Protein AF-A0A2T3MUG6-F1 (afdb_monomer)

Secondary structure (DSSP, 8-state):
-HHHHHHHHHHHHHHHHHHHHHHHHHHHT-----S---HHHHHHHHHHHHHHHHHHHHHHHHHHHHHHHHHHHHHHHHHHHHHHHHHHHHHHHHHHHHHHHHHHHHHHHHHHHHHHHHHHTT-

Foldseek 3Di:
DVVVLVVLVVQLVVLVVVLVVLVVVLVVLPDDPDPDDDPVNVVVSVVVSVVSVVVNVVSVVSSVVSVVVSVVVVVVVVVVVVVVVVVVVVVVVVVVVVVVVVVVVVVVVVVVVVVVVVVVVVD

Solvent-accessible surface area (backbone atoms only — not comparable to full-atom values): 6765 Å² total; per-residue (Å²): 106,72,68,59,53,51,52,42,52,51,49,36,50,52,34,50,54,52,41,52,53,47,54,53,51,53,60,72,68,56,78,74,94,59,92,84,74,53,71,68,56,55,53,51,52,51,53,50,51,53,52,49,52,52,53,43,52,51,39,52,51,52,33,52,51,40,51,51,52,46,52,55,49,51,54,50,51,51,52,52,51,51,52,52,54,52,50,51,54,52,49,52,55,50,50,53,51,52,50,56,52,48,54,53,49,52,50,52,53,52,51,55,54,50,51,53,55,55,56,67,74,73,111

Organism: NCBI:txid266810

Radius of gyration: 36.21 Å; Cα contacts (8 Å, |Δi|>4): 30; chains: 1; bounding box: 80×15×104 Å

InterPro domains:
  IPR012823 Flagellar export FliJ [PF02050] (3-122)
  IPR053716 Flagellar assembly and chemotaxis effector [G3DSA:1.10.287.1700] (1-122)

Structure (mmCIF, N/CA/C/O backbone):
data_AF-A0A2T3MUG6-F1
#
_entry.id   AF-A0A2T3MUG6-F1
#
loop_
_atom_site.group_PDB
_atom_site.id
_atom_site.type_symbol
_atom_site.label_atom_id
_atom_site.label_alt_id
_atom_site.label_comp_id
_atom_site.label_asym_id
_atom_site.label_entity_id
_atom_site.label_seq_id
_atom_site.pdbx_PDB_ins_code
_atom_site.Cartn_x
_atom_site.Cartn_y
_atom_site.Cartn_z
_atom_site.occupancy
_atom_site.B_iso_or_equiv
_atom_site.auth_seq_id
_atom_site.auth_comp_id
_atom_site.auth_asym_id
_atom_site.auth_atom_id
_atom_site.pdbx_PDB_model_num
ATOM 1 N N . MET A 1 1 ? -5.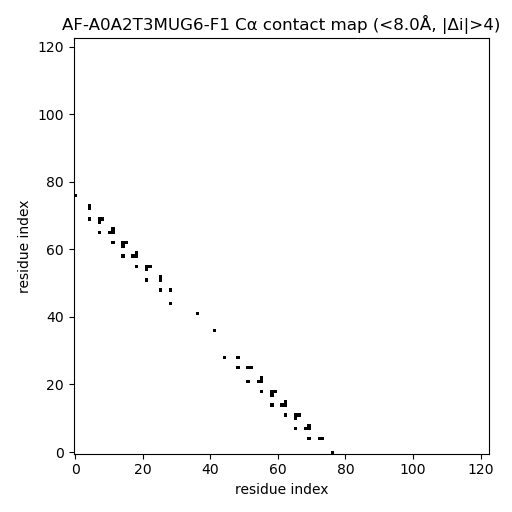132 8.750 6.781 1.00 71.25 1 MET A N 1
ATOM 2 C CA . MET A 1 1 ? -4.346 7.575 6.334 1.00 71.25 1 MET A CA 1
ATOM 3 C C . MET A 1 1 ? -4.869 6.972 5.032 1.00 71.25 1 MET A C 1
ATOM 5 O O . MET A 1 1 ? -4.059 6.776 4.142 1.00 71.25 1 MET A O 1
ATOM 9 N N . GLN A 1 2 ? -6.181 6.751 4.856 1.00 77.25 2 GLN A N 1
ATOM 10 C CA . GLN A 1 2 ? -6.727 6.249 3.576 1.00 77.25 2 GLN A CA 1
ATOM 11 C C . GLN A 1 2 ? -6.404 7.150 2.367 1.00 77.25 2 GLN A C 1
ATOM 13 O O . GLN A 1 2 ? -6.005 6.648 1.324 1.00 77.25 2 GLN A O 1
ATOM 18 N N . GLN A 1 3 ? -6.480 8.480 2.514 1.00 82.94 3 GLN A N 1
ATOM 19 C CA . GLN A 1 3 ? -6.079 9.411 1.444 1.00 82.94 3 GLN A CA 1
ATOM 20 C C . GLN A 1 3 ? -4.589 9.287 1.075 1.00 82.94 3 GLN A C 1
ATOM 22 O O . GLN A 1 3 ? -4.252 9.244 -0.102 1.00 82.94 3 GLN A O 1
ATOM 27 N N . GLN A 1 4 ? -3.703 9.160 2.070 1.00 84.62 4 GLN A N 1
ATOM 28 C CA . GLN A 1 4 ? -2.265 8.971 1.836 1.00 84.62 4 GLN A CA 1
ATOM 29 C C . GLN A 1 4 ? -1.962 7.613 1.183 1.00 84.62 4 GLN A C 1
ATOM 31 O O . GLN A 1 4 ? -1.118 7.533 0.300 1.00 84.62 4 GLN A O 1
ATOM 36 N N . GLN A 1 5 ? -2.677 6.548 1.561 1.00 87.69 5 GLN A N 1
ATOM 37 C CA . GLN A 1 5 ? -2.575 5.244 0.897 1.00 87.69 5 GLN A CA 1
ATOM 38 C C . GLN A 1 5 ? -2.986 5.336 -0.583 1.00 87.69 5 GLN A C 1
ATOM 40 O O . GLN A 1 5 ? -2.322 4.761 -1.442 1.00 87.69 5 GLN A O 1
ATOM 45 N N . GLY A 1 6 ? -4.044 6.096 -0.888 1.00 90.06 6 GLY A N 1
ATOM 46 C CA . GLY A 1 6 ? -4.467 6.369 -2.262 1.00 90.06 6 GLY A CA 1
ATOM 47 C C . GLY A 1 6 ? -3.392 7.085 -3.083 1.00 90.06 6 GLY A C 1
ATOM 48 O O . GLY A 1 6 ? -3.113 6.675 -4.205 1.00 90.06 6 GLY A O 1
ATOM 49 N N . GLN A 1 7 ? -2.739 8.095 -2.504 1.00 92.06 7 GLN A N 1
ATOM 50 C CA . GLN A 1 7 ? -1.643 8.823 -3.155 1.00 92.06 7 GLN A CA 1
ATOM 51 C C . GLN A 1 7 ? -0.436 7.921 -3.449 1.00 92.06 7 GLN A C 1
ATOM 53 O O . GLN A 1 7 ? 0.077 7.936 -4.566 1.00 92.06 7 GLN A O 1
ATOM 58 N N . ILE A 1 8 ? -0.022 7.089 -2.488 1.00 91.94 8 ILE A N 1
ATOM 59 C CA . ILE A 1 8 ? 1.104 6.160 -2.677 1.00 91.94 8 ILE A CA 1
ATOM 60 C C . ILE A 1 8 ? 0.766 5.113 -3.749 1.00 91.94 8 ILE A C 1
ATOM 62 O O . ILE A 1 8 ? 1.591 4.823 -4.610 1.00 91.94 8 ILE A O 1
ATOM 66 N N . ASN A 1 9 ? -0.462 4.584 -3.764 1.00 92.81 9 ASN A N 1
ATOM 67 C CA . ASN A 1 9 ? -0.904 3.665 -4.818 1.00 92.81 9 ASN A CA 1
ATOM 68 C C . ASN A 1 9 ? -0.866 4.308 -6.211 1.00 92.81 9 ASN A C 1
ATOM 70 O O . ASN A 1 9 ? -0.423 3.675 -7.169 1.00 92.81 9 ASN A O 1
ATOM 74 N N . GLN A 1 10 ? -1.301 5.565 -6.329 1.00 94.88 10 GLN A N 1
ATOM 75 C CA . GLN A 1 10 ? -1.215 6.310 -7.587 1.00 94.88 10 GLN A CA 1
ATOM 76 C C . GLN A 1 10 ? 0.239 6.504 -8.026 1.00 94.88 10 GLN A C 1
ATOM 78 O O . GLN A 1 10 ? 0.544 6.313 -9.201 1.00 94.88 10 GLN A O 1
ATOM 83 N N . GLN A 1 11 ? 1.144 6.816 -7.094 1.00 94.38 11 GLN A N 1
ATOM 84 C CA . GLN A 1 11 ? 2.575 6.920 -7.386 1.00 94.38 11 GLN A CA 1
ATOM 85 C C . GLN A 1 11 ? 3.165 5.589 -7.854 1.00 94.38 11 GLN A C 1
ATOM 87 O O . GLN A 1 11 ?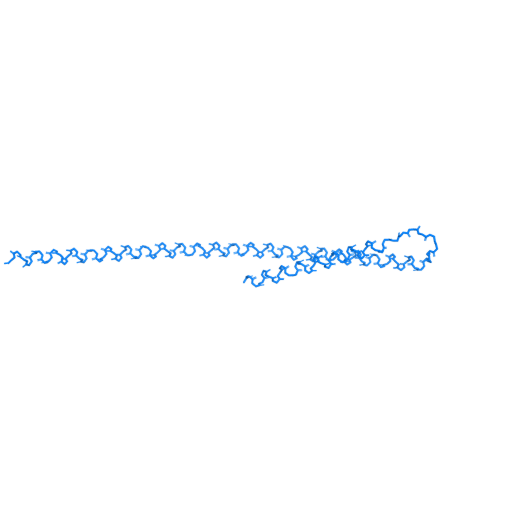 3.819 5.564 -8.891 1.00 94.38 11 GLN A O 1
ATOM 92 N N . VAL A 1 12 ? 2.891 4.475 -7.166 1.00 96.00 12 VAL A N 1
ATOM 93 C CA . VAL A 1 12 ? 3.349 3.139 -7.594 1.00 96.00 12 VAL A CA 1
ATOM 94 C C . VAL A 1 12 ? 2.874 2.833 -9.015 1.00 96.00 12 VAL A C 1
ATOM 96 O O . VAL A 1 12 ? 3.664 2.383 -9.845 1.00 96.00 12 VAL A O 1
ATOM 99 N N . HIS A 1 13 ? 1.610 3.131 -9.331 1.00 96.19 13 HIS A N 1
ATOM 100 C CA . HIS A 1 13 ? 1.095 2.958 -10.687 1.00 96.19 13 HIS A CA 1
ATOM 101 C C . HIS A 1 13 ? 1.795 3.852 -11.710 1.00 96.19 13 HIS A C 1
ATOM 103 O O . HIS A 1 13 ? 2.161 3.367 -12.780 1.00 96.19 13 HIS A O 1
ATOM 109 N N . ALA A 1 14 ? 2.031 5.122 -11.383 1.00 96.06 14 ALA A N 1
ATOM 110 C CA . ALA A 1 14 ? 2.757 6.036 -12.256 1.00 96.06 14 ALA A CA 1
ATOM 111 C C . ALA A 1 14 ? 4.201 5.560 -12.503 1.00 96.06 14 ALA A C 1
ATOM 113 O O . ALA A 1 14 ? 4.669 5.583 -13.644 1.00 96.06 14 ALA A O 1
ATOM 114 N N . HIS A 1 15 ? 4.893 5.069 -11.467 1.00 96.44 15 HIS A N 1
ATOM 115 C CA . HIS A 1 15 ? 6.243 4.525 -11.613 1.00 96.44 15 HIS A CA 1
ATOM 116 C C . HIS A 1 15 ? 6.263 3.255 -12.469 1.00 96.44 15 HIS A C 1
ATOM 118 O O . HIS A 1 15 ? 7.170 3.102 -13.288 1.00 96.44 15 HIS A O 1
ATOM 124 N N . GLN A 1 16 ? 5.260 2.384 -12.331 1.00 96.50 16 GLN A N 1
ATOM 125 C CA . GLN A 1 16 ? 5.123 1.180 -13.148 1.00 96.50 16 GLN A CA 1
ATOM 126 C C . GLN A 1 16 ? 4.875 1.519 -14.623 1.00 96.50 16 GLN A C 1
ATOM 128 O O . GLN A 1 16 ? 5.536 0.963 -15.493 1.00 96.50 16 GLN A O 1
ATOM 133 N N . GLN A 1 17 ? 3.965 2.457 -14.908 1.00 97.25 17 GLN A N 1
ATOM 134 C CA . GLN A 1 17 ? 3.683 2.906 -16.277 1.00 97.25 17 GLN A CA 1
ATOM 135 C C . GLN A 1 17 ? 4.925 3.504 -16.937 1.00 97.25 17 GLN A C 1
ATOM 137 O O . GLN A 1 17 ? 5.248 3.178 -18.077 1.00 97.25 17 GLN A O 1
ATOM 142 N N . ARG A 1 18 ? 5.655 4.356 -16.209 1.00 96.31 18 ARG A N 1
ATOM 143 C CA . ARG A 1 18 ? 6.888 4.963 -16.716 1.00 96.31 18 ARG A CA 1
ATOM 144 C C . ARG A 1 18 ? 7.978 3.917 -16.963 1.00 96.31 18 ARG A C 1
ATOM 146 O O . ARG A 1 18 ? 8.699 4.039 -17.947 1.00 96.31 18 ARG A O 1
ATOM 153 N N . LEU A 1 19 ? 8.075 2.886 -16.120 1.00 96.31 19 LEU A N 1
ATOM 154 C CA . LEU A 1 19 ? 9.004 1.776 -16.334 1.00 96.31 19 LEU A CA 1
ATOM 155 C C . LEU A 1 19 ? 8.674 1.004 -17.617 1.00 96.31 19 LEU A C 1
ATOM 157 O O . LEU A 1 19 ? 9.567 0.797 -18.430 1.00 96.31 19 LEU A O 1
ATOM 161 N N . THR A 1 20 ? 7.402 0.660 -17.834 1.00 95.50 20 THR A N 1
ATOM 162 C CA . THR A 1 20 ? 6.958 -0.019 -19.060 1.00 95.50 20 THR A CA 1
ATOM 163 C C . THR A 1 20 ? 7.312 0.787 -20.310 1.00 95.50 20 THR A C 1
ATOM 165 O O . THR A 1 20 ? 7.873 0.237 -21.249 1.00 95.50 20 THR A O 1
ATOM 168 N N . LEU A 1 21 ? 7.092 2.107 -20.295 1.00 95.00 21 LEU A N 1
ATOM 169 C CA . LEU A 1 21 ? 7.465 2.976 -21.418 1.00 95.00 21 LEU A CA 1
ATOM 170 C C . LEU A 1 21 ? 8.973 2.963 -21.710 1.00 95.00 21 LEU A C 1
ATOM 172 O O . LEU A 1 21 ? 9.374 2.980 -22.872 1.00 95.00 21 LEU A O 1
ATOM 176 N N . LEU A 1 22 ? 9.815 2.950 -20.672 1.00 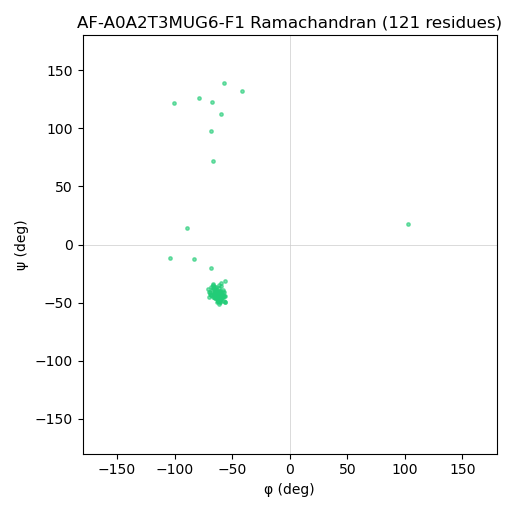94.00 22 LEU A N 1
ATOM 177 C CA . LEU A 1 22 ? 11.269 2.887 -20.840 1.00 94.00 22 LEU A CA 1
ATOM 178 C C . LEU A 1 22 ? 11.717 1.526 -21.388 1.00 94.00 22 LEU A C 1
ATOM 180 O O . LEU A 1 22 ? 12.574 1.474 -22.269 1.00 94.00 22 LEU A O 1
ATOM 184 N N . GLU A 1 23 ? 11.119 0.435 -20.912 1.00 91.31 23 GLU A N 1
ATOM 185 C CA . GLU A 1 23 ? 11.413 -0.921 -21.386 1.00 91.31 23 GLU A CA 1
ATOM 186 C C . GLU A 1 23 ? 10.982 -1.115 -22.850 1.00 91.31 23 GLU A C 1
ATOM 188 O O . GLU A 1 23 ? 11.767 -1.623 -23.656 1.00 91.31 23 GLU A O 1
ATOM 193 N N . ASP A 1 24 ? 9.807 -0.605 -23.228 1.00 91.50 24 ASP A N 1
ATOM 194 C CA . ASP A 1 24 ? 9.321 -0.604 -24.613 1.00 91.50 24 ASP A CA 1
ATOM 195 C C . ASP A 1 24 ? 10.250 0.200 -25.535 1.00 91.50 24 ASP A C 1
ATOM 197 O O . ASP A 1 24 ? 10.607 -0.249 -26.629 1.00 91.50 24 ASP A O 1
ATOM 201 N N . LEU A 1 25 ? 10.688 1.381 -25.084 1.00 88.12 25 LEU A N 1
ATOM 202 C CA . LEU A 1 25 ? 11.616 2.229 -25.830 1.00 88.12 25 LEU A CA 1
ATOM 203 C C . LEU A 1 25 ? 12.981 1.542 -26.004 1.00 88.12 25 LEU A C 1
ATOM 205 O O . LEU A 1 25 ? 13.566 1.606 -27.085 1.00 88.12 25 LEU A O 1
ATOM 209 N N . SER A 1 26 ? 13.472 0.822 -24.990 1.00 85.88 26 SER A N 1
ATOM 210 C CA . SER A 1 26 ? 14.701 0.021 -25.104 1.00 85.88 26 SER A CA 1
ATOM 211 C C . SER A 1 26 ? 14.594 -1.038 -26.207 1.00 85.88 26 SER A C 1
ATOM 213 O O . SER A 1 26 ? 15.509 -1.190 -27.025 1.00 85.88 26 SER A O 1
ATOM 215 N N . GLY A 1 27 ? 13.451 -1.734 -26.270 1.00 82.56 27 GLY A N 1
ATOM 216 C CA . GLY A 1 27 ? 13.172 -2.756 -27.279 1.00 82.56 27 GLY A CA 1
ATOM 217 C C . GLY A 1 27 ? 13.142 -2.199 -28.705 1.00 82.56 27 GLY A C 1
ATOM 218 O O . GLY A 1 27 ? 13.722 -2.800 -29.609 1.00 82.56 27 GLY A O 1
ATOM 219 N N . GLN A 1 28 ? 12.548 -1.020 -28.906 1.00 80.81 28 GLN A N 1
ATOM 220 C CA . GLN A 1 28 ? 12.464 -0.353 -30.217 1.00 80.81 28 GLN A CA 1
ATOM 221 C C . GLN A 1 28 ? 13.826 0.095 -30.763 1.00 80.81 28 GLN A C 1
ATOM 223 O O . GLN A 1 28 ? 14.066 0.027 -31.966 1.00 80.81 28 GLN A O 1
ATOM 228 N N . TYR A 1 29 ? 14.741 0.522 -29.889 1.00 74.00 29 TYR A N 1
ATOM 229 C CA . TYR A 1 29 ? 16.095 0.942 -30.272 1.00 74.00 29 TYR A CA 1
ATOM 230 C C . TYR A 1 29 ? 17.099 -0.219 -30.284 1.00 74.00 29 TYR A C 1
ATOM 232 O O . TYR A 1 29 ? 18.319 -0.008 -30.361 1.00 74.00 29 TYR A O 1
ATOM 240 N N . SER A 1 30 ? 16.605 -1.461 -30.245 1.00 68.69 30 SER A N 1
ATOM 241 C CA . SER A 1 30 ? 17.420 -2.635 -30.506 1.00 68.69 30 SER A CA 1
ATOM 242 C C . SER A 1 30 ? 17.833 -2.679 -31.976 1.00 68.69 30 SER A C 1
ATOM 244 O O . SER A 1 30 ? 17.071 -3.029 -32.867 1.00 68.69 30 SER A O 1
ATOM 246 N N . VAL A 1 31 ? 19.057 -2.215 -32.250 1.00 64.88 31 VAL A N 1
ATOM 247 C CA . VAL A 1 31 ? 19.590 -2.145 -33.617 1.00 64.88 31 VAL A CA 1
ATOM 248 C C . VAL A 1 31 ? 19.614 -3.549 -34.215 1.00 64.88 31 VAL A C 1
ATOM 250 O O . VAL A 1 31 ? 20.407 -4.387 -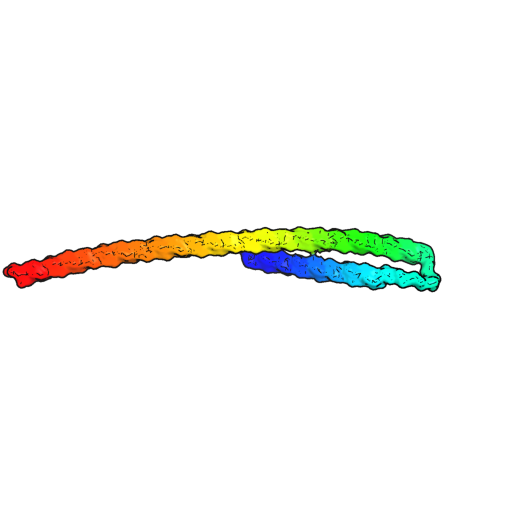33.786 1.00 64.88 31 VAL A O 1
ATOM 253 N N . ALA A 1 32 ? 18.779 -3.784 -35.226 1.00 58.81 32 ALA A N 1
ATOM 254 C CA . ALA A 1 32 ? 18.986 -4.868 -36.168 1.00 58.81 32 ALA A CA 1
ATOM 255 C C . ALA A 1 32 ? 20.236 -4.534 -36.989 1.00 58.81 32 ALA A C 1
ATOM 257 O O . ALA A 1 32 ? 20.329 -3.466 -37.597 1.00 58.81 32 ALA A O 1
ATOM 258 N N . SER A 1 33 ? 21.214 -5.432 -36.965 1.00 52.84 33 SER A N 1
ATOM 259 C CA . SER A 1 33 ? 22.497 -5.331 -37.660 1.00 52.84 33 SER A CA 1
ATOM 260 C C . SER A 1 33 ? 22.307 -5.380 -39.186 1.00 52.84 33 SER A C 1
ATOM 262 O O . SER A 1 33 ? 22.601 -6.383 -39.826 1.00 52.84 33 SER A O 1
ATOM 264 N N . GLY A 1 34 ? 21.760 -4.317 -39.778 1.00 56.78 34 GLY A N 1
ATOM 265 C CA . GLY A 1 34 ? 21.573 -4.156 -41.218 1.00 56.78 34 GLY A CA 1
ATOM 266 C C . GLY A 1 34 ? 22.658 -3.261 -41.811 1.00 56.78 34 GLY A C 1
ATOM 267 O O . GLY A 1 34 ? 22.834 -2.124 -41.381 1.00 56.78 34 GLY A O 1
ATOM 268 N N . SER A 1 35 ? 23.400 -3.800 -42.777 1.00 55.44 35 SER A N 1
ATOM 269 C CA . SER A 1 35 ? 24.459 -3.140 -43.552 1.00 55.44 35 SER A CA 1
ATOM 270 C C . SER A 1 35 ? 24.094 -1.699 -43.970 1.00 55.44 35 SER A C 1
ATOM 272 O O . SER A 1 35 ? 23.018 -1.496 -44.521 1.00 55.44 35 SER A O 1
ATOM 274 N N . GLN A 1 36 ? 25.017 -0.742 -43.756 1.00 58.59 36 GLN A N 1
ATOM 275 C CA . GLN A 1 36 ? 24.993 0.702 -44.120 1.00 58.59 36 GLN A CA 1
ATOM 276 C C . GLN A 1 36 ? 24.679 1.760 -43.030 1.00 58.59 36 GLN A C 1
ATOM 278 O O . GLN A 1 36 ? 24.433 2.921 -43.356 1.00 58.59 36 GLN A O 1
ATOM 283 N N . ALA A 1 37 ? 24.775 1.456 -41.732 1.00 67.38 37 ALA A N 1
ATOM 284 C CA . ALA A 1 37 ? 24.725 2.509 -40.705 1.00 67.38 37 ALA A CA 1
ATOM 285 C C . ALA A 1 37 ? 26.075 3.252 -40.559 1.00 67.38 37 ALA A C 1
ATOM 287 O O . ALA A 1 37 ? 27.111 2.637 -40.310 1.00 67.38 37 ALA A O 1
ATOM 288 N N . SER A 1 38 ? 26.067 4.588 -40.668 1.00 75.31 38 SER A N 1
ATOM 289 C CA . SER A 1 38 ? 27.243 5.440 -40.401 1.00 75.31 38 SER A CA 1
ATOM 290 C C . SER A 1 38 ? 27.786 5.225 -38.980 1.00 75.31 38 SER A C 1
ATOM 292 O O . SER A 1 38 ? 27.022 5.162 -38.015 1.00 75.31 38 SER A O 1
ATOM 294 N N . ALA A 1 39 ? 29.114 5.184 -38.819 1.00 75.94 39 ALA A N 1
ATOM 295 C CA . ALA A 1 39 ? 29.773 5.018 -37.518 1.00 75.94 39 ALA A CA 1
ATOM 296 C C . ALA A 1 39 ? 29.368 6.094 -36.487 1.00 75.94 39 ALA A C 1
ATOM 298 O O . ALA A 1 39 ? 29.295 5.819 -35.287 1.00 75.94 39 ALA A O 1
ATOM 299 N N . LEU A 1 40 ? 29.057 7.313 -36.944 1.00 78.31 40 LEU A N 1
ATOM 300 C CA . LEU A 1 40 ? 28.596 8.404 -36.082 1.00 78.31 40 LEU A CA 1
ATOM 301 C C . LEU A 1 40 ? 27.169 8.152 -35.565 1.00 78.31 40 LEU A C 1
ATOM 303 O O . LEU A 1 40 ? 26.889 8.394 -34.390 1.00 78.31 40 LEU A O 1
ATOM 307 N N . LEU A 1 41 ? 26.306 7.585 -36.411 1.00 78.94 41 LEU A N 1
ATOM 308 C CA . LEU A 1 41 ? 24.956 7.138 -36.055 1.00 78.94 41 LEU A CA 1
ATOM 309 C C . LEU A 1 41 ? 25.004 5.985 -35.045 1.00 78.94 41 LEU A C 1
ATOM 311 O O . LEU A 1 41 ? 24.341 6.051 -34.013 1.00 78.94 41 LEU A O 1
ATOM 315 N N . LEU A 1 42 ? 25.856 4.982 -35.278 1.00 79.69 42 LEU A N 1
ATOM 316 C CA . LEU A 1 42 ? 26.052 3.861 -34.350 1.0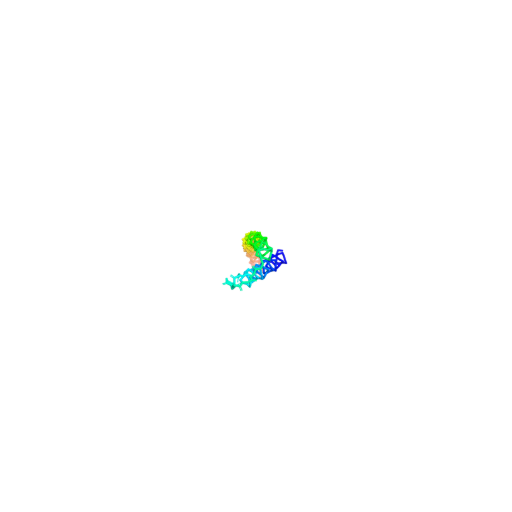0 79.69 42 LEU A CA 1
ATOM 317 C C . LEU A 1 42 ? 26.541 4.331 -32.972 1.00 79.69 42 LEU A C 1
ATOM 319 O O . LEU A 1 42 ? 26.029 3.886 -31.943 1.00 79.69 42 LEU A O 1
ATOM 323 N 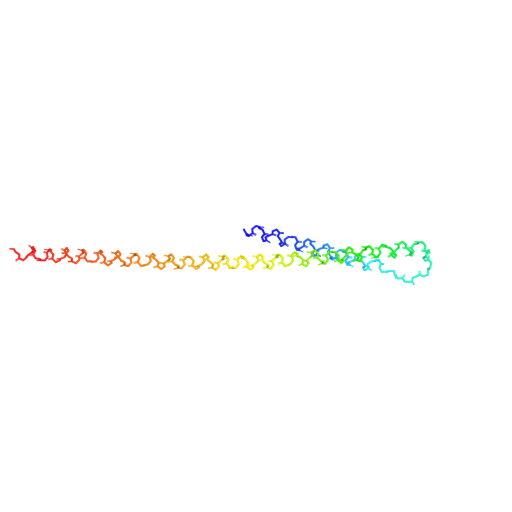N . LYS A 1 43 ? 27.482 5.283 -32.933 1.00 82.25 43 LYS A N 1
ATOM 324 C CA . LYS A 1 43 ? 27.959 5.890 -31.681 1.00 82.25 43 LYS A CA 1
ATOM 325 C C . LYS A 1 43 ? 26.858 6.679 -30.963 1.00 82.25 43 LYS A C 1
ATOM 327 O O . LYS A 1 43 ? 26.771 6.612 -29.736 1.00 82.25 43 LYS A O 1
ATOM 332 N N . GLY A 1 44 ? 26.029 7.415 -31.705 1.00 83.56 44 GLY A N 1
ATOM 333 C CA . GLY A 1 44 ? 24.867 8.125 -31.162 1.00 83.56 44 GLY A CA 1
ATOM 334 C C . GLY A 1 44 ? 23.854 7.171 -30.528 1.00 83.56 44 GLY A C 1
ATOM 335 O O . GLY A 1 44 ? 23.468 7.365 -29.376 1.00 83.56 44 GLY A O 1
ATOM 336 N N . ILE A 1 45 ? 23.511 6.089 -31.232 1.00 82.75 45 ILE A N 1
ATOM 337 C CA . ILE A 1 45 ? 22.590 5.057 -30.741 1.00 82.75 45 ILE A CA 1
ATOM 338 C C . ILE A 1 45 ? 23.150 4.363 -29.493 1.00 82.75 45 ILE A C 1
ATOM 340 O O . ILE A 1 45 ? 22.423 4.172 -28.523 1.00 82.75 45 ILE A O 1
ATOM 344 N N . GLY A 1 46 ? 24.446 4.035 -29.470 1.00 84.25 46 GLY A N 1
ATOM 345 C CA . GLY A 1 46 ? 25.081 3.428 -28.296 1.00 84.25 46 GLY A CA 1
ATOM 346 C C . GLY A 1 46 ? 25.000 4.313 -27.047 1.00 84.25 46 GLY A C 1
ATOM 347 O O . GLY A 1 46 ? 24.653 3.834 -25.969 1.00 84.25 46 GLY A O 1
ATOM 348 N N . ARG A 1 47 ? 25.255 5.622 -27.190 1.00 87.12 47 ARG A N 1
ATOM 349 C CA . ARG A 1 47 ? 25.117 6.588 -26.084 1.00 87.12 47 ARG A CA 1
ATOM 350 C C . ARG A 1 47 ? 23.677 6.701 -25.599 1.00 87.12 47 ARG A C 1
ATOM 352 O O . ARG A 1 47 ? 23.452 6.695 -24.393 1.00 87.12 47 ARG A O 1
ATOM 359 N N . PHE A 1 48 ? 22.727 6.783 -26.527 1.00 87.94 48 PHE A N 1
ATOM 360 C CA . PHE A 1 48 ? 21.308 6.855 -26.199 1.00 87.94 48 PHE A CA 1
ATOM 361 C C . PHE A 1 48 ? 20.842 5.613 -25.430 1.00 87.94 48 PHE A C 1
ATOM 363 O O . PHE A 1 48 ? 20.218 5.750 -24.384 1.00 87.94 48 PHE A O 1
ATOM 370 N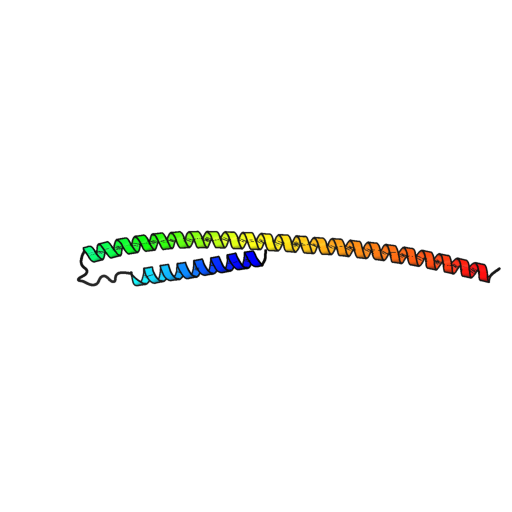 N . ARG A 1 49 ? 21.218 4.407 -25.878 1.00 87.88 49 ARG A N 1
ATOM 371 C CA . ARG A 1 49 ? 20.880 3.154 -25.179 1.00 87.88 49 ARG A CA 1
ATOM 372 C C . ARG A 1 49 ? 21.460 3.118 -23.772 1.00 87.88 49 ARG A C 1
ATOM 374 O O . ARG A 1 49 ? 20.739 2.814 -22.835 1.00 87.88 49 ARG A O 1
ATOM 381 N N . HIS A 1 50 ? 22.713 3.534 -23.602 1.00 90.31 50 HIS A N 1
ATOM 382 C CA . HIS A 1 50 ? 23.307 3.615 -22.270 1.00 90.31 50 HIS A CA 1
ATOM 383 C C . HIS A 1 50 ? 22.562 4.599 -21.346 1.00 90.31 50 HIS A C 1
ATOM 385 O O . HIS A 1 50 ? 22.327 4.301 -20.177 1.00 90.31 50 HIS A O 1
ATOM 391 N N . GLN A 1 51 ? 22.157 5.765 -21.860 1.00 92.06 51 GLN A N 1
ATOM 392 C CA . GLN A 1 51 ? 21.346 6.720 -21.096 1.00 92.06 51 GLN A CA 1
ATOM 393 C C . GLN A 1 51 ? 19.971 6.147 -20.737 1.00 92.06 51 GLN A C 1
ATOM 395 O O . GLN A 1 51 ? 19.505 6.328 -19.612 1.00 92.06 51 GLN A O 1
ATOM 400 N N . LEU A 1 52 ? 19.345 5.438 -21.673 1.00 93.12 52 LEU A N 1
ATOM 401 C CA . LEU A 1 52 ? 18.056 4.789 -21.482 1.00 93.12 52 LEU A CA 1
ATOM 402 C C . LEU A 1 52 ? 18.137 3.670 -20.435 1.00 93.12 52 LEU A C 1
ATOM 404 O O . LEU A 1 52 ? 17.273 3.596 -19.563 1.00 93.12 52 LEU A O 1
ATOM 408 N N . ASP A 1 53 ? 19.196 2.860 -20.450 1.00 92.75 53 ASP A N 1
ATOM 409 C CA . ASP A 1 53 ? 19.443 1.828 -19.438 1.00 92.75 53 ASP A CA 1
ATOM 410 C C . ASP A 1 53 ? 19.623 2.446 -18.045 1.00 92.75 53 ASP A C 1
ATOM 412 O O . ASP A 1 53 ? 19.033 1.980 -17.069 1.00 92.75 53 ASP A O 1
ATOM 416 N N . ASN A 1 54 ? 20.385 3.541 -17.944 1.00 95.44 54 ASN A N 1
ATOM 417 C CA . ASN A 1 54 ? 20.573 4.258 -16.681 1.00 95.44 54 ASN A CA 1
ATOM 418 C C . ASN A 1 54 ? 19.243 4.803 -16.137 1.00 95.44 54 ASN A C 1
ATOM 420 O O . ASN A 1 54 ? 18.940 4.612 -14.959 1.00 95.44 54 ASN A O 1
ATOM 424 N N . LEU A 1 55 ? 18.426 5.429 -16.990 1.00 95.44 55 LEU A N 1
ATOM 425 C CA . LEU A 1 55 ? 17.092 5.908 -16.614 1.00 95.44 55 LEU A CA 1
ATOM 426 C C . LEU A 1 55 ? 16.167 4.761 -16.199 1.00 95.44 55 LEU A C 1
ATOM 428 O O . LEU A 1 55 ? 15.452 4.878 -15.208 1.00 95.44 55 LEU A O 1
ATOM 432 N N . THR A 1 56 ? 16.216 3.635 -16.909 1.00 95.75 56 THR A N 1
ATOM 433 C CA . THR A 1 56 ? 15.426 2.438 -16.587 1.00 95.75 56 THR A CA 1
ATOM 434 C C . THR A 1 56 ? 15.806 1.880 -15.218 1.00 95.75 56 THR A C 1
ATOM 436 O O . THR A 1 56 ? 14.937 1.549 -14.411 1.00 95.75 56 THR A O 1
ATOM 439 N N . ASN A 1 57 ? 17.101 1.827 -14.908 1.00 96.56 57 ASN A N 1
ATOM 440 C CA . ASN A 1 57 ? 17.582 1.373 -13.606 1.00 96.56 57 ASN A CA 1
ATOM 441 C C . ASN A 1 57 ? 17.163 2.313 -12.469 1.00 96.56 57 ASN A C 1
ATOM 443 O O . ASN A 1 57 ? 16.713 1.832 -11.429 1.00 96.56 57 ASN A O 1
ATOM 447 N N . LEU A 1 58 ? 17.245 3.631 -12.672 1.00 97.31 58 LEU A N 1
ATOM 448 C CA . LEU A 1 58 ? 16.734 4.611 -11.707 1.00 97.31 58 LEU A CA 1
ATOM 449 C C . LEU A 1 58 ? 15.227 4.439 -11.488 1.00 97.31 58 LEU A C 1
ATOM 451 O O . LEU A 1 58 ? 14.771 4.359 -10.350 1.00 97.31 58 LEU A O 1
ATOM 455 N N . GLN A 1 59 ? 14.460 4.270 -12.565 1.00 97.25 59 GLN A N 1
ATOM 456 C CA . GLN A 1 59 ? 13.016 4.071 -12.487 1.00 97.25 59 GLN A CA 1
ATOM 457 C C . GLN A 1 59 ? 12.636 2.802 -11.705 1.00 97.25 59 GLN A C 1
ATOM 459 O O . GLN A 1 59 ? 11.665 2.806 -10.945 1.00 97.25 59 GLN A O 1
ATOM 464 N N . ARG A 1 60 ? 13.409 1.716 -11.844 1.00 97.19 60 ARG A N 1
ATOM 465 C CA . ARG A 1 60 ? 13.230 0.489 -11.046 1.00 97.19 60 ARG A CA 1
ATOM 466 C C . ARG A 1 60 ? 13.481 0.729 -9.558 1.00 97.19 60 ARG A C 1
ATOM 468 O O . ARG A 1 60 ? 12.751 0.189 -8.729 1.00 97.19 60 ARG A O 1
ATOM 475 N N . GLN A 1 61 ? 14.488 1.533 -9.218 1.00 97.50 61 GLN A N 1
ATOM 476 C CA . GLN A 1 61 ? 14.780 1.893 -7.829 1.00 97.50 61 GLN A CA 1
ATOM 477 C C . GLN A 1 61 ? 13.657 2.744 -7.227 1.00 97.50 61 GLN A C 1
ATOM 479 O O . GLN A 1 61 ? 13.197 2.440 -6.129 1.00 97.50 61 GLN A O 1
ATOM 484 N N . GLU A 1 62 ? 13.164 3.748 -7.957 1.00 95.75 62 GLU A N 1
ATOM 485 C CA . GLU A 1 62 ? 12.020 4.560 -7.521 1.00 95.75 62 GLU A CA 1
ATOM 486 C C . GLU A 1 62 ? 10.774 3.701 -7.278 1.00 95.75 62 GLU A C 1
ATOM 488 O O . GLU A 1 62 ? 10.148 3.796 -6.223 1.00 95.75 62 GLU A O 1
ATOM 493 N N . LEU A 1 63 ? 10.458 2.792 -8.208 1.00 97.12 63 LEU A N 1
ATOM 494 C CA . LEU A 1 63 ? 9.343 1.861 -8.050 1.00 97.12 63 LEU A CA 1
ATOM 495 C C . LEU A 1 63 ? 9.500 0.997 -6.789 1.00 97.12 63 LEU A C 1
ATOM 497 O O . LEU A 1 63 ? 8.541 0.827 -6.033 1.00 97.12 63 LEU A O 1
ATOM 501 N N . ALA A 1 64 ? 10.700 0.466 -6.544 1.00 96.12 64 ALA A N 1
ATOM 502 C CA . ALA A 1 64 ? 10.975 -0.345 -5.363 1.00 96.12 64 ALA A CA 1
ATOM 503 C C . ALA A 1 64 ? 10.780 0.452 -4.061 1.00 96.12 64 ALA A C 1
ATOM 505 O O . ALA A 1 64 ? 10.195 -0.070 -3.108 1.00 96.12 64 ALA A O 1
ATOM 506 N N . LEU A 1 65 ? 11.211 1.718 -4.027 1.00 96.50 65 LEU A N 1
ATOM 507 C CA . LEU A 1 65 ? 10.998 2.611 -2.885 1.00 96.50 65 LEU A CA 1
ATOM 508 C C . LEU A 1 65 ? 9.503 2.837 -2.631 1.00 96.50 65 LEU A C 1
ATOM 510 O O . LEU A 1 65 ? 9.031 2.564 -1.525 1.00 96.50 65 LEU A O 1
ATOM 514 N N . SER A 1 66 ? 8.730 3.210 -3.654 1.00 95.00 66 SER A N 1
ATOM 515 C CA . SER A 1 66 ? 7.282 3.417 -3.505 1.00 95.00 66 SER A CA 1
ATOM 516 C C . SER A 1 66 ? 6.543 2.141 -3.073 1.00 95.00 66 SER A C 1
ATOM 518 O O . SER A 1 66 ? 5.597 2.196 -2.287 1.00 95.00 66 SER A O 1
ATOM 520 N N . GLN A 1 67 ? 6.983 0.960 -3.522 1.00 95.56 67 GLN A N 1
ATOM 521 C CA . GLN A 1 67 ? 6.422 -0.322 -3.073 1.00 95.56 67 GLN A CA 1
ATOM 522 C C . GLN A 1 67 ? 6.735 -0.627 -1.599 1.00 95.56 67 GLN A C 1
ATOM 524 O O . GLN A 1 67 ? 5.909 -1.210 -0.890 1.00 95.56 67 GLN A O 1
ATOM 529 N N . VAL A 1 68 ? 7.927 -0.269 -1.113 1.00 96.44 68 VAL A N 1
ATOM 530 C CA . VAL A 1 68 ? 8.275 -0.378 0.315 1.00 96.44 68 VAL A CA 1
ATOM 531 C C . VAL A 1 68 ? 7.415 0.573 1.145 1.00 96.44 68 VAL A C 1
ATOM 533 O O . VAL A 1 68 ? 6.845 0.157 2.157 1.00 96.44 68 VAL A O 1
ATOM 536 N N . GLU A 1 69 ? 7.252 1.816 0.698 1.00 94.75 69 GLU A N 1
ATOM 537 C CA . GLU A 1 69 ? 6.396 2.805 1.356 1.00 94.75 69 GLU A CA 1
ATOM 538 C C . GLU A 1 69 ? 4.938 2.343 1.436 1.00 94.75 69 GLU A C 1
ATOM 540 O O . GLU A 1 69 ? 4.315 2.442 2.498 1.00 94.75 69 GLU A O 1
ATOM 545 N N . LEU A 1 70 ? 4.412 1.761 0.353 1.00 94.88 70 LEU A N 1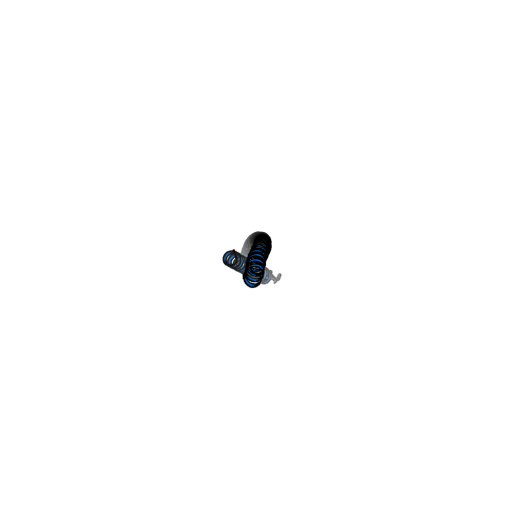
ATOM 546 C CA . LEU A 1 70 ? 3.061 1.205 0.315 1.00 94.88 70 LEU A CA 1
ATOM 547 C C . LEU A 1 70 ? 2.879 0.075 1.334 1.00 94.88 70 LEU A C 1
ATOM 549 O O . LEU A 1 70 ? 1.899 0.066 2.083 1.00 94.88 70 LEU A O 1
ATOM 553 N N . ARG A 1 71 ? 3.833 -0.863 1.403 1.00 94.88 71 ARG A N 1
ATOM 554 C CA . ARG A 1 71 ? 3.805 -1.960 2.386 1.00 94.88 71 ARG A CA 1
ATOM 555 C C . ARG A 1 71 ? 3.816 -1.428 3.817 1.00 94.88 71 ARG A C 1
ATOM 557 O O . ARG A 1 71 ? 2.947 -1.790 4.608 1.00 94.88 71 ARG A O 1
ATOM 564 N N . SER A 1 72 ? 4.721 -0.499 4.117 1.00 95.00 72 SER A N 1
ATOM 565 C CA . SER A 1 72 ? 4.806 0.151 5.431 1.00 95.00 72 SER A CA 1
ATOM 566 C C . SER A 1 72 ? 3.521 0.907 5.797 1.00 95.00 72 SER A C 1
ATOM 568 O O . SER A 1 72 ? 3.049 0.861 6.937 1.00 95.00 72 SER A O 1
ATOM 570 N N . MET A 1 73 ? 2.892 1.588 4.834 1.00 93.56 73 MET A N 1
ATOM 571 C CA . MET A 1 73 ? 1.598 2.239 5.045 1.00 93.56 73 MET A CA 1
ATOM 572 C C . MET A 1 73 ? 0.491 1.224 5.361 1.00 93.56 73 MET A C 1
ATOM 574 O O . MET A 1 73 ? -0.267 1.430 6.312 1.00 93.56 73 MET A O 1
ATOM 578 N N . ASN A 1 74 ? 0.417 0.120 4.616 1.00 93.38 74 ASN A N 1
ATOM 579 C CA . ASN A 1 74 ? -0.580 -0.928 4.835 1.00 93.38 74 ASN A CA 1
ATOM 580 C C . ASN A 1 74 ? -0.442 -1.560 6.226 1.00 93.38 74 ASN A C 1
ATOM 582 O O . ASN A 1 74 ? -1.435 -1.707 6.938 1.00 93.38 74 ASN A O 1
ATOM 586 N N . GLU A 1 75 ? 0.783 -1.863 6.660 1.00 95.31 75 GLU A N 1
ATOM 587 C CA . GLU A 1 75 ? 1.037 -2.382 8.007 1.00 95.31 75 GLU A CA 1
ATOM 588 C C . GLU A 1 75 ? 0.571 -1.413 9.099 1.00 95.31 75 GLU A C 1
ATOM 590 O O . GLU A 1 75 ? -0.067 -1.823 10.074 1.00 95.31 75 GLU A O 1
ATOM 595 N N . ARG A 1 76 ? 0.849 -0.112 8.936 1.00 94.00 76 ARG A N 1
ATOM 596 C CA . ARG A 1 76 ? 0.383 0.923 9.872 1.00 94.00 76 ARG A CA 1
ATOM 597 C C . ARG A 1 76 ? -1.139 1.009 9.910 1.00 94.00 76 ARG A C 1
ATOM 599 O O . ARG A 1 76 ? -1.704 1.109 10.998 1.00 94.00 76 ARG A O 1
ATOM 606 N N . LEU A 1 77 ? -1.801 0.934 8.755 1.00 93.81 77 LEU A N 1
ATOM 607 C CA . LEU A 1 77 ? -3.261 0.953 8.659 1.00 93.81 77 LEU A CA 1
ATOM 608 C C . LEU A 1 77 ? -3.888 -0.229 9.412 1.00 93.81 77 LEU A C 1
ATOM 610 O O . LEU A 1 77 ? -4.799 -0.030 10.213 1.00 93.81 77 LEU A O 1
ATOM 614 N N . VAL A 1 78 ? -3.364 -1.441 9.211 1.00 94.38 78 VAL A N 1
ATOM 615 C CA . VAL A 1 78 ? -3.846 -2.652 9.894 1.00 94.38 78 VAL A CA 1
ATOM 616 C C . VAL A 1 78 ? -3.641 -2.550 11.406 1.00 94.38 78 VAL A C 1
ATOM 618 O O . VAL A 1 78 ? -4.565 -2.832 12.172 1.00 94.38 78 VAL A O 1
ATOM 621 N N . LYS A 1 79 ? -2.464 -2.092 11.853 1.00 95.50 79 LYS A N 1
ATOM 622 C CA . LYS A 1 79 ? -2.182 -1.889 13.283 1.00 95.50 79 LYS A CA 1
ATOM 623 C C . LYS A 1 79 ? -3.153 -0.891 13.914 1.00 95.50 79 LYS A C 1
ATOM 625 O O . LYS A 1 79 ? -3.722 -1.189 14.962 1.00 95.50 79 LYS A O 1
ATOM 630 N N . GLN A 1 80 ? -3.390 0.251 13.267 1.00 93.00 80 GLN A N 1
ATOM 631 C CA . GLN A 1 80 ? -4.359 1.237 13.752 1.00 93.00 80 GLN A CA 1
ATOM 632 C C . GLN A 1 80 ? -5.784 0.681 13.778 1.00 93.00 80 GLN A C 1
ATOM 634 O O . GLN A 1 80 ? -6.504 0.889 14.751 1.00 93.00 80 GLN A O 1
ATOM 639 N N . HIS A 1 81 ? -6.188 -0.073 12.755 1.00 94.44 81 HIS A N 1
ATOM 640 C CA . HIS A 1 81 ? -7.505 -0.702 12.728 1.00 94.44 81 HIS A CA 1
ATOM 641 C C . HIS A 1 81 ? -7.697 -1.678 13.898 1.00 94.44 81 HIS A C 1
ATOM 643 O O . HIS A 1 81 ? -8.713 -1.621 14.590 1.00 94.44 81 HIS A O 1
ATOM 649 N N . CYS A 1 82 ? -6.695 -2.517 14.176 1.00 95.62 82 CYS A N 1
ATOM 650 C CA . CYS A 1 82 ? -6.710 -3.431 15.318 1.00 95.62 82 CYS A CA 1
ATOM 651 C C . CYS A 1 82 ? -6.804 -2.676 16.656 1.00 95.62 82 CYS A C 1
ATOM 653 O O . CYS A 1 82 ? -7.611 -3.037 17.514 1.00 95.62 82 CYS A O 1
ATOM 655 N N . GLN A 1 83 ? -6.044 -1.587 16.817 1.00 96.00 83 GLN A N 1
ATOM 656 C CA . GLN A 1 83 ? -6.101 -0.740 18.015 1.00 96.00 83 GLN A CA 1
ATOM 657 C C . GLN A 1 83 ? -7.492 -0.138 18.233 1.00 96.00 83 GLN A C 1
ATOM 659 O O . GLN A 1 83 ? -8.009 -0.188 19.350 1.00 96.00 83 GLN A O 1
ATOM 664 N N . VAL A 1 84 ? -8.122 0.381 17.175 1.00 96.81 84 VAL A N 1
ATOM 665 C CA . VAL A 1 84 ? -9.487 0.920 17.245 1.00 96.81 84 VAL A CA 1
ATOM 666 C C . VAL A 1 84 ? -10.475 -0.176 17.639 1.00 96.81 84 VAL A C 1
ATOM 668 O O . VAL A 1 84 ? -11.223 0.009 18.594 1.00 96.81 84 VAL A O 1
ATOM 671 N N . GLN A 1 85 ? -10.432 -1.344 16.988 1.00 97.31 85 GLN A N 1
ATOM 672 C CA . GLN A 1 85 ? -11.320 -2.464 17.323 1.00 97.31 85 GLN A CA 1
ATOM 673 C C . GLN A 1 85 ? -11.146 -2.950 18.768 1.00 97.31 85 GLN A C 1
ATOM 675 O O . GLN A 1 85 ? -12.127 -3.258 19.449 1.00 97.31 85 GLN A O 1
ATOM 680 N N . MET A 1 86 ? -9.905 -3.030 19.254 1.00 96.88 86 MET A N 1
ATOM 681 C CA . MET A 1 86 ? -9.632 -3.353 20.652 1.00 96.88 86 MET A CA 1
ATOM 682 C C . MET A 1 86 ? -10.238 -2.312 21.595 1.00 96.88 86 MET A C 1
ATOM 684 O O . MET A 1 86 ? -10.880 -2.686 22.577 1.00 96.88 86 MET A O 1
ATOM 688 N N . GLY A 1 87 ? -10.062 -1.025 21.285 1.00 97.19 87 GLY A N 1
ATOM 689 C CA . GLY A 1 87 ? -10.661 0.078 22.032 1.00 97.19 87 GLY A CA 1
ATOM 690 C C . GLY A 1 87 ? -12.181 -0.047 22.113 1.00 97.19 87 GLY A C 1
ATOM 691 O O . GLY A 1 87 ? -12.733 -0.025 23.213 1.00 97.19 87 GLY A O 1
ATOM 692 N N . THR A 1 88 ? -12.846 -0.284 20.978 1.00 97.69 88 THR A N 1
ATOM 693 C CA . THR A 1 88 ? -14.298 -0.510 20.910 1.00 97.69 88 THR A CA 1
ATOM 694 C C . THR A 1 88 ? -14.730 -1.662 21.815 1.00 97.69 88 THR A C 1
ATOM 696 O O . THR A 1 88 ? -15.581 -1.471 22.676 1.00 97.69 88 THR A O 1
ATOM 699 N N . LYS A 1 89 ? -14.064 -2.823 21.741 1.00 97.81 89 LYS A N 1
ATOM 700 C CA . LYS A 1 89 ? -14.388 -3.977 22.604 1.00 97.81 89 LYS A CA 1
ATOM 701 C C . LYS A 1 89 ? -14.237 -3.674 24.097 1.00 97.81 89 LYS A C 1
ATOM 703 O O . LYS A 1 89 ? -14.979 -4.216 24.916 1.00 97.81 89 LYS A O 1
ATOM 708 N N . ILE A 1 90 ? -13.252 -2.860 24.482 1.00 97.94 90 ILE A N 1
ATOM 709 C CA . ILE A 1 90 ? -13.066 -2.447 25.882 1.00 97.94 90 ILE A CA 1
ATOM 710 C C . ILE A 1 90 ? -14.208 -1.528 26.321 1.00 97.94 90 ILE A C 1
ATOM 712 O O . ILE A 1 90 ? -14.720 -1.693 27.431 1.00 97.94 90 ILE A O 1
ATOM 716 N N . ILE A 1 91 ? -14.602 -0.582 25.467 1.00 97.88 91 ILE A N 1
ATOM 717 C CA . ILE A 1 91 ? -15.727 0.322 25.725 1.00 97.88 91 ILE A CA 1
ATOM 718 C C . ILE A 1 91 ? -17.013 -0.487 25.899 1.00 97.88 91 ILE A C 1
ATOM 720 O O . ILE A 1 91 ? -17.670 -0.335 26.927 1.00 97.88 91 ILE A O 1
ATOM 724 N N . ASP A 1 92 ? -17.308 -1.412 24.985 1.00 98.06 92 ASP A N 1
ATOM 725 C CA . ASP A 1 92 ? -18.505 -2.258 25.049 1.00 98.06 92 ASP A CA 1
ATOM 726 C C . ASP A 1 92 ? -18.564 -3.042 26.362 1.00 98.06 92 ASP A C 1
ATOM 728 O O . ASP A 1 92 ? -19.554 -2.980 27.089 1.00 98.06 92 ASP A O 1
ATOM 732 N N . LYS A 1 93 ? -17.460 -3.698 26.748 1.00 97.81 93 LYS A N 1
ATOM 733 C CA . LYS A 1 93 ? -17.372 -4.419 28.030 1.00 97.81 93 LYS A CA 1
ATOM 734 C C . LYS A 1 93 ? -17.640 -3.515 29.233 1.00 97.81 93 LYS A C 1
ATOM 736 O O . LYS A 1 93 ? -18.266 -3.948 30.202 1.00 97.81 93 LYS A O 1
ATOM 741 N N . ARG A 1 94 ? -17.146 -2.273 29.205 1.00 97.69 94 ARG A N 1
ATOM 742 C CA . ARG A 1 94 ? -17.386 -1.299 30.280 1.00 97.69 94 ARG A CA 1
ATOM 743 C C . ARG A 1 94 ? -18.846 -0.866 30.315 1.00 97.69 94 ARG A C 1
ATOM 745 O O . ARG A 1 94 ? -19.415 -0.837 31.402 1.00 97.69 94 ARG A O 1
ATOM 752 N N . LEU A 1 95 ? -19.454 -0.597 29.162 1.00 98.06 95 LEU A N 1
ATOM 753 C CA . LEU A 1 95 ? -20.869 -0.240 29.062 1.00 98.06 95 LEU A CA 1
ATOM 754 C C . LEU A 1 95 ? -21.766 -1.368 29.576 1.00 98.06 95 LEU A C 1
ATOM 756 O O . LEU A 1 95 ? -22.616 -1.116 30.424 1.00 98.06 95 LEU A O 1
ATOM 760 N N . THR A 1 96 ? -21.516 -2.618 29.178 1.00 97.81 96 THR A N 1
ATOM 761 C CA . THR A 1 96 ? -22.258 -3.779 29.695 1.00 97.81 96 THR A CA 1
ATOM 762 C C . THR A 1 96 ? -22.121 -3.912 31.212 1.00 97.81 96 THR A C 1
ATOM 764 O O . THR A 1 96 ? -23.100 -4.185 31.905 1.00 97.81 96 THR A O 1
ATOM 767 N N . LYS A 1 97 ? -20.917 -3.693 31.760 1.00 97.75 97 LYS A N 1
ATOM 768 C CA . LYS A 1 97 ? -20.696 -3.742 33.211 1.00 97.75 97 LYS A CA 1
ATOM 769 C C . LYS A 1 97 ? -21.459 -2.637 33.945 1.00 97.75 97 LYS A C 1
ATOM 771 O O . LYS A 1 97 ? -22.053 -2.918 34.981 1.00 97.75 97 LYS A O 1
ATOM 776 N N . ILE A 1 98 ? -21.444 -1.412 33.419 1.00 97.69 98 ILE A N 1
ATOM 777 C CA . ILE A 1 98 ? -22.182 -0.274 33.985 1.00 97.69 98 ILE A CA 1
ATOM 778 C C . ILE A 1 98 ? -23.687 -0.550 33.947 1.00 97.69 98 ILE A C 1
ATOM 780 O O . ILE A 1 98 ? -24.356 -0.364 34.961 1.00 97.69 98 ILE A O 1
ATOM 784 N N . GLN A 1 99 ? -24.202 -1.051 32.821 1.00 97.62 99 GLN A N 1
ATOM 785 C CA . GLN A 1 99 ? -25.616 -1.393 32.688 1.00 97.62 99 GLN A CA 1
ATOM 786 C C . GLN A 1 99 ? -26.021 -2.468 33.699 1.00 97.62 99 GLN A C 1
ATOM 788 O O . GLN A 1 99 ? -26.924 -2.249 34.493 1.00 97.62 99 GLN A O 1
ATOM 793 N N . SER A 1 100 ? -25.262 -3.564 33.787 1.00 97.44 100 SER A N 1
ATOM 794 C CA . SER A 1 100 ? -25.537 -4.627 34.761 1.00 97.44 100 SER A CA 1
ATOM 795 C C . SER A 1 100 ? -25.497 -4.136 36.214 1.00 97.44 100 SER A C 1
ATOM 797 O O . SER A 1 100 ? -26.223 -4.649 37.065 1.00 97.44 100 SER A O 1
ATOM 799 N N . GLN A 1 101 ? -24.642 -3.159 36.533 1.00 97.38 101 GLN A N 1
ATOM 800 C CA . GLN A 1 101 ? -24.609 -2.552 37.864 1.00 97.38 101 GLN A CA 1
ATOM 801 C C . GLN A 1 101 ? -25.848 -1.696 38.137 1.00 97.38 101 GLN A C 1
ATOM 803 O O . GLN A 1 101 ? -26.381 -1.782 39.243 1.00 97.38 101 GLN A O 1
ATOM 808 N N . ARG A 1 102 ? -26.321 -0.925 37.148 1.00 97.19 102 ARG A N 1
ATOM 809 C CA . ARG A 1 102 ? -27.579 -0.173 37.251 1.00 97.19 102 ARG A CA 1
ATOM 810 C C . ARG A 1 102 ? -28.774 -1.098 37.421 1.00 97.19 102 ARG A C 1
ATOM 812 O O . ARG A 1 102 ? -29.495 -0.932 38.394 1.00 97.19 102 ARG A O 1
ATOM 819 N N . ASP A 1 103 ? -28.905 -2.124 36.583 1.00 97.06 103 ASP A N 1
ATOM 820 C CA . ASP A 1 103 ? -30.024 -3.074 36.653 1.00 97.06 103 ASP A CA 1
ATOM 821 C C . ASP A 1 103 ? -30.102 -3.737 38.042 1.00 97.06 103 ASP A C 1
ATOM 823 O O . ASP A 1 103 ? -31.168 -3.868 38.639 1.00 97.06 103 ASP A O 1
ATOM 827 N N . LYS A 1 104 ? -28.946 -4.103 38.617 1.00 96.94 104 LYS A N 1
ATOM 828 C CA . LYS A 1 104 ? -28.869 -4.660 39.978 1.00 96.94 104 LYS A CA 1
ATOM 829 C C . LYS A 1 1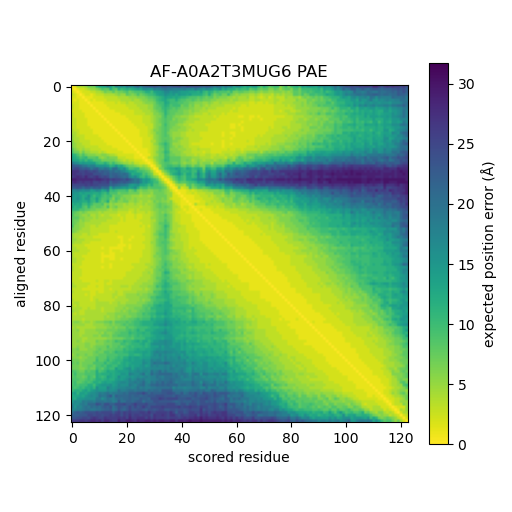04 ? -29.249 -3.653 41.061 1.00 96.94 104 LYS A C 1
ATOM 831 O O . LYS A 1 104 ? -29.792 -4.059 42.085 1.00 96.94 104 LYS A O 1
ATOM 836 N N . GLN A 1 105 ? -28.908 -2.377 40.896 1.00 96.12 105 GLN A N 1
ATOM 837 C CA . GLN A 1 105 ? -29.303 -1.326 41.836 1.00 96.12 105 GLN A CA 1
ATOM 838 C C . GLN A 1 105 ? -30.805 -1.052 41.752 1.00 96.12 105 GLN A C 1
ATOM 840 O O . GLN A 1 105 ? -31.459 -0.998 42.788 1.00 96.12 105 GLN A O 1
ATOM 845 N N . GLU A 1 106 ? -31.356 -0.952 40.543 1.00 95.69 106 GLU A N 1
ATOM 846 C CA . GLU A 1 106 ? -32.791 -0.771 40.315 1.00 95.69 106 GLU A CA 1
ATOM 847 C C . GLU A 1 106 ? -33.597 -1.931 40.904 1.00 95.69 106 GLU A C 1
ATOM 849 O O . GLU A 1 106 ? -34.548 -1.691 41.646 1.00 95.69 106 GLU A O 1
ATOM 854 N N . GLN A 1 107 ? -33.166 -3.179 40.681 1.00 95.19 107 GLN A N 1
ATOM 855 C CA . GLN A 1 107 ? -33.826 -4.348 41.266 1.00 95.19 107 GLN A CA 1
ATOM 856 C C . GLN A 1 107 ? -33.832 -4.301 42.799 1.00 95.19 107 GLN A C 1
ATOM 858 O O . GLN A 1 107 ? -34.874 -4.523 43.406 1.00 95.19 107 GLN A O 1
ATOM 863 N N . LYS A 1 108 ? -32.704 -3.952 43.435 1.00 96.69 108 LYS A N 1
ATOM 864 C CA . LYS A 1 108 ? -32.635 -3.820 44.901 1.00 96.69 108 LYS A CA 1
ATOM 865 C C . LYS A 1 108 ? -33.626 -2.787 45.433 1.00 96.69 108 LYS A C 1
ATOM 867 O O . LYS A 1 108 ? -34.326 -3.061 46.401 1.00 96.69 108 LYS A O 1
ATOM 872 N N . VAL A 1 109 ? -33.713 -1.625 44.784 1.00 95.44 109 VAL A N 1
ATOM 873 C CA . VAL A 1 109 ? -34.663 -0.571 45.168 1.00 95.44 109 VAL A CA 1
ATOM 874 C C . VAL A 1 109 ? -36.106 -1.055 45.006 1.00 95.44 109 VAL A C 1
ATOM 876 O O . VAL A 1 109 ? -36.936 -0.828 45.885 1.00 95.44 109 VAL A O 1
ATOM 879 N N . LEU A 1 110 ? -36.424 -1.750 43.910 1.00 94.75 110 LEU A N 1
ATOM 880 C CA . LEU A 1 110 ? -37.757 -2.319 43.694 1.00 94.75 110 LEU A CA 1
ATOM 881 C C . LEU A 1 110 ? -38.118 -3.362 44.758 1.00 94.75 110 LEU A C 1
ATOM 883 O O . LEU A 1 110 ? -39.240 -3.335 45.274 1.00 94.75 110 LEU A O 1
ATOM 887 N N . ASP A 1 111 ? -37.172 -4.229 45.118 1.00 94.81 111 ASP A N 1
ATOM 888 C CA . ASP A 1 111 ? -37.352 -5.244 46.154 1.00 94.81 111 ASP A CA 1
ATOM 889 C C . ASP A 1 111 ? -37.624 -4.578 47.515 1.00 94.81 111 ASP A C 1
ATOM 891 O O . ASP A 1 111 ? -38.628 -4.887 48.159 1.00 94.81 111 ASP A O 1
ATOM 895 N N . GLU A 1 112 ? -36.822 -3.585 47.913 1.00 93.75 112 GLU A N 1
ATOM 896 C CA . GLU A 1 112 ? -37.017 -2.809 49.149 1.00 93.75 112 GLU A CA 1
ATOM 897 C C . GLU A 1 112 ? -38.390 -2.109 49.193 1.00 93.75 112 GLU A C 1
ATOM 899 O O . GLU A 1 112 ? -39.110 -2.173 50.196 1.00 93.75 112 GLU A O 1
ATOM 904 N N . LEU A 1 113 ? -38.813 -1.487 48.087 1.00 92.69 113 LEU A N 1
ATOM 905 C CA . LEU A 1 113 ? -40.132 -0.853 47.971 1.00 92.69 113 LEU A CA 1
ATOM 906 C C . LEU A 1 113 ? -41.286 -1.865 48.019 1.00 92.69 113 LEU A C 1
ATOM 908 O O . LEU A 1 113 ? -42.377 -1.547 48.504 1.00 92.69 113 LEU A O 1
ATOM 912 N N . SER A 1 114 ? -41.089 -3.071 47.486 1.00 91.12 114 SER A N 1
ATOM 913 C CA . SER A 1 114 ? -42.093 -4.140 47.530 1.00 91.12 114 SER A CA 1
ATOM 914 C C . SER A 1 114 ? -42.286 -4.669 48.955 1.00 91.12 114 SER A C 1
ATOM 916 O O . SER A 1 114 ? -43.424 -4.793 49.416 1.00 91.12 114 SER A O 1
ATOM 918 N N . ILE A 1 115 ? -41.184 -4.862 49.687 1.00 89.50 115 ILE A N 1
ATOM 919 C CA . ILE A 1 115 ? -41.163 -5.289 51.087 1.00 89.50 115 ILE A CA 1
ATOM 920 C C . ILE A 1 115 ? -41.860 -4.249 51.967 1.00 89.50 115 ILE A C 1
ATOM 922 O O . ILE A 1 115 ? -42.763 -4.592 52.733 1.00 89.50 115 ILE A O 1
ATOM 926 N N . ASN A 1 116 ? -41.520 -2.966 51.807 1.00 85.31 116 ASN A N 1
ATOM 927 C CA . ASN A 1 116 ? -42.167 -1.883 52.549 1.00 85.31 116 ASN A CA 1
ATOM 928 C C . ASN A 1 116 ? -43.685 -1.860 52.333 1.00 85.31 116 ASN A C 1
ATOM 930 O O . ASN A 1 116 ? -44.441 -1.758 53.300 1.00 85.31 116 ASN A O 1
ATOM 934 N N . ARG A 1 117 ? -44.156 -2.018 51.089 1.00 82.19 117 ARG A N 1
ATOM 935 C CA . ARG A 1 117 ? -45.598 -2.090 50.789 1.00 82.19 117 ARG A CA 1
ATOM 936 C C . ARG A 1 117 ? -46.279 -3.307 51.408 1.00 82.19 117 ARG A C 1
ATOM 938 O O . ARG A 1 117 ? -47.426 -3.203 51.837 1.00 82.19 117 ARG A O 1
ATOM 945 N N . PHE A 1 118 ? -45.595 -4.446 51.462 1.00 83.38 118 PHE A N 1
ATOM 946 C CA . PHE A 1 118 ? -46.127 -5.653 52.085 1.00 83.38 118 PHE A CA 1
ATOM 947 C C . PHE A 1 118 ? -46.310 -5.488 53.599 1.00 83.38 118 PHE A C 1
ATOM 949 O O . PHE A 1 118 ? -47.361 -5.852 54.126 1.00 83.38 118 PHE A O 1
ATOM 956 N N . PHE A 1 119 ? -45.336 -4.886 54.288 1.00 77.69 119 PHE A N 1
ATOM 957 C CA . PHE A 1 119 ? -45.439 -4.620 55.725 1.00 77.69 119 PHE A CA 1
ATOM 958 C C . PHE A 1 119 ? -46.510 -3.571 56.061 1.00 77.69 119 PHE A C 1
ATOM 960 O O . PHE A 1 119 ? -47.279 -3.790 56.991 1.00 77.69 119 PHE A O 1
ATOM 967 N N . HIS A 1 120 ? -46.651 -2.508 55.260 1.00 73.38 120 HIS A N 1
ATOM 968 C CA . HIS A 1 120 ? -47.703 -1.494 55.455 1.00 73.38 120 HIS A CA 1
ATOM 969 C C . HIS A 1 120 ? -49.128 -2.006 55.183 1.00 73.38 120 HIS A C 1
ATOM 971 O O . HIS A 1 120 ? -50.087 -1.402 55.640 1.00 73.38 120 HIS A O 1
ATOM 977 N N . ARG A 1 121 ? -49.302 -3.104 54.431 1.00 69.62 121 ARG A N 1
ATOM 978 C CA . ARG A 1 121 ? -50.616 -3.747 54.226 1.00 69.62 121 ARG A CA 1
ATOM 979 C C . ARG A 1 121 ? -51.022 -4.700 55.355 1.00 69.62 121 ARG A C 1
ATOM 981 O O . ARG A 1 121 ? -52.157 -5.166 55.351 1.00 69.62 121 ARG A O 1
ATOM 988 N N . ARG A 1 122 ? -50.092 -5.061 56.245 1.00 60.12 122 ARG A N 1
ATOM 989 C CA . ARG A 1 122 ? -50.303 -6.024 57.340 1.00 60.12 122 ARG A CA 1
ATOM 990 C C . ARG A 1 122 ? -50.457 -5.374 58.720 1.00 60.12 122 ARG A C 1
ATOM 992 O O . ARG A 1 122 ? -50.827 -6.094 59.643 1.00 60.12 122 ARG A O 1
ATOM 999 N N . SER A 1 123 ? -50.165 -4.078 58.855 1.00 52.16 123 SER A N 1
ATOM 1000 C CA . SER A 1 123 ? -50.512 -3.254 60.025 1.00 52.16 123 SER A CA 1
ATOM 1001 C C . SER A 1 123 ? -51.892 -2.640 59.856 1.00 52.16 123 SER A C 1
ATOM 1003 O O . SER A 1 123 ? -52.646 -2.620 60.846 1.00 52.16 123 SER A O 1
#

Sequence (123 aa):
MQQQQGQINQQVHAHQQRLTLLEDLSGQYSVASGSQASALLLKGIGRFRHQLDNLTNLQRQELALSQVELRSMNERLVKQHCQVQMGTKIIDKRLTKIQSQRDKQEQKVLDELSINRFFHRRS

pLDDT: mean 89.24, std 11.15, range [52.16, 98.06]

Nearest PDB structures (foldseek):
  3na7-assembly1_A  TM=8.661E-01  e=3.455E+00  Helicobacter pylori NCTC 11638
  4ilo-assembly1_A  TM=5.045E-01  e=1.075E+00  Chlamydia trachomatis L2/434/Bu

Mean predicted aligned error: 9.17 Å